Protein AF-A0A382BAX4-F1 (afdb_monomer_lite)

pLDDT: mean 76.53, std 21.31, range [30.53, 95.56]

Organism: NCBI:txid408172

Sequence (81 aa):
MIRNCIVIIFSFGILLADIGLRPVSTYSIVAYDEKTGQLGVAVQSHWFSVGTVVPWAKAGVGAVATQSIAEPSYGPNGIAL

Structure (mmCIF, N/CA/C/O backbone):
data_AF-A0A382BAX4-F1
#
_entry.id   AF-A0A382BAX4-F1
#
loop_
_atom_site.group_PDB
_atom_site.id
_atom_site.type_symbol
_atom_site.label_atom_id
_atom_site.label_alt_id
_atom_site.label_comp_id
_atom_site.label_asym_id
_atom_site.label_entity_id
_atom_site.label_seq_id
_atom_site.pdbx_PDB_ins_code
_atom_site.Cartn_x
_atom_site.Cartn_y
_atom_site.Cartn_z
_atom_site.occupancy
_atom_site.B_iso_or_equiv
_atom_site.auth_seq_id
_atom_site.auth_comp_id
_atom_site.auth_asym_id
_atom_site.auth_atom_id
_atom_site.pdbx_PDB_model_num
ATOM 1 N N . MET A 1 1 ? -8.015 1.380 21.604 1.00 42.00 1 MET A N 1
ATOM 2 C CA . MET A 1 1 ? -6.875 0.649 22.216 1.00 42.00 1 MET A CA 1
ATOM 3 C C . MET A 1 1 ? -6.564 -0.556 21.339 1.00 42.00 1 MET A C 1
ATOM 5 O O . MET A 1 1 ? -6.758 -1.690 21.755 1.00 42.00 1 MET A O 1
ATOM 9 N N . ILE A 1 2 ? -6.080 -0.310 20.121 1.00 30.53 2 ILE A N 1
ATOM 10 C CA . ILE A 1 2 ? -5.439 -1.307 19.266 1.00 30.53 2 ILE A CA 1
ATOM 11 C C . ILE A 1 2 ? -3.967 -0.889 19.196 1.00 30.53 2 ILE A C 1
ATOM 13 O O . ILE A 1 2 ? -3.579 0.152 18.685 1.00 30.53 2 ILE A O 1
ATOM 17 N N . ARG A 1 3 ? -3.131 -1.679 19.863 1.00 36.97 3 ARG A N 1
ATOM 18 C CA . ARG A 1 3 ? -1.746 -1.341 20.212 1.00 36.97 3 ARG A CA 1
ATOM 19 C C . ARG A 1 3 ? -0.729 -1.547 19.086 1.00 36.97 3 ARG A C 1
ATOM 21 O O . ARG A 1 3 ? 0.453 -1.338 19.325 1.00 36.97 3 ARG A O 1
ATOM 28 N N . ASN A 1 4 ? -1.134 -1.954 17.885 1.00 32.44 4 ASN A N 1
ATOM 29 C CA . ASN A 1 4 ? -0.204 -2.576 16.944 1.00 32.44 4 ASN A CA 1
ATOM 30 C C . ASN A 1 4 ? -0.359 -2.006 15.528 1.00 32.44 4 ASN A C 1
ATOM 32 O O . ASN A 1 4 ? -1.003 -2.607 14.676 1.00 32.44 4 ASN A O 1
ATOM 36 N N . CYS A 1 5 ? 0.269 -0.857 15.273 1.00 33.69 5 CYS A N 1
ATOM 37 C CA . CYS A 1 5 ? 0.601 -0.429 13.916 1.00 33.69 5 CYS A CA 1
ATOM 38 C C . CYS A 1 5 ? 1.992 -1.009 13.610 1.00 33.69 5 CYS A C 1
ATOM 40 O O . CYS A 1 5 ? 3.010 -0.454 14.024 1.00 33.69 5 CYS A O 1
ATOM 42 N N . ILE A 1 6 ? 2.038 -2.199 13.003 1.00 34.25 6 ILE A N 1
ATOM 43 C CA . ILE A 1 6 ? 3.296 -2.849 12.616 1.00 34.25 6 ILE A CA 1
ATOM 44 C C . ILE A 1 6 ? 3.846 -2.101 11.399 1.00 34.25 6 ILE A C 1
ATOM 46 O O . ILE A 1 6 ? 3.470 -2.338 10.255 1.00 34.25 6 ILE A O 1
ATOM 50 N N . VAL A 1 7 ? 4.734 -1.152 11.673 1.00 36.16 7 VAL A N 1
ATOM 51 C CA . VAL A 1 7 ? 5.569 -0.489 10.678 1.00 36.16 7 VAL A CA 1
ATOM 52 C C . VAL A 1 7 ? 6.794 -1.382 10.466 1.00 36.16 7 VAL A C 1
ATOM 54 O O . VAL A 1 7 ? 7.747 -1.335 11.243 1.00 36.16 7 VAL A O 1
ATOM 57 N N . ILE A 1 8 ? 6.768 -2.247 9.446 1.00 33.75 8 ILE A N 1
ATOM 58 C CA . ILE A 1 8 ? 7.955 -3.019 9.044 1.00 33.75 8 ILE A CA 1
ATOM 59 C C . ILE A 1 8 ? 8.881 -2.077 8.267 1.00 33.75 8 ILE A C 1
ATOM 61 O O . ILE A 1 8 ? 8.821 -1.984 7.045 1.00 33.75 8 ILE A O 1
ATOM 65 N N . ILE A 1 9 ? 9.738 -1.347 8.983 1.00 36.41 9 ILE A N 1
ATOM 66 C CA . ILE A 1 9 ? 10.894 -0.672 8.383 1.00 36.41 9 ILE A CA 1
ATOM 67 C C . ILE A 1 9 ? 12.000 -1.718 8.254 1.00 36.41 9 ILE A C 1
ATOM 69 O O . ILE A 1 9 ? 12.688 -2.039 9.222 1.00 36.41 9 ILE A O 1
ATOM 73 N N . PHE A 1 10 ? 12.182 -2.257 7.049 1.00 34.38 10 PHE A N 1
ATOM 74 C CA . PHE A 1 10 ? 13.377 -3.024 6.701 1.00 34.38 10 PHE A CA 1
ATOM 75 C C . PHE A 1 10 ? 14.543 -2.042 6.485 1.00 34.38 10 PHE A C 1
ATOM 77 O O . PHE A 1 10 ? 14.968 -1.775 5.364 1.00 34.38 10 PHE A O 1
ATOM 84 N N . SER A 1 11 ? 15.046 -1.443 7.569 1.00 36.97 11 SER A N 1
ATOM 85 C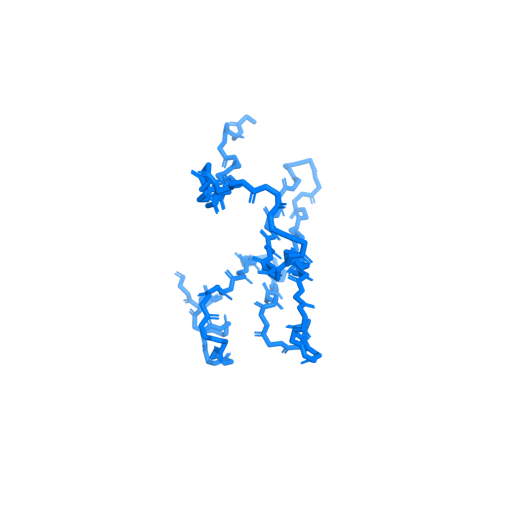 CA . SER A 1 11 ? 16.325 -0.730 7.533 1.00 36.97 11 SER A CA 1
ATOM 86 C C . SER A 1 11 ? 17.435 -1.769 7.535 1.00 36.97 11 SER A C 1
ATOM 88 O O . SER A 1 11 ? 17.891 -2.209 8.589 1.00 36.97 11 SER A O 1
ATOM 90 N N . PHE A 1 12 ? 17.872 -2.180 6.345 1.00 39.84 12 PHE A N 1
ATOM 91 C CA . PHE A 1 12 ? 19.149 -2.865 6.205 1.00 39.84 12 PHE A CA 1
ATOM 92 C C . PHE A 1 12 ? 20.247 -1.827 6.467 1.00 39.84 12 PHE A C 1
ATOM 94 O O . PHE A 1 12 ? 20.668 -1.094 5.574 1.00 39.84 12 PHE A O 1
ATOM 101 N N . GLY A 1 13 ? 20.636 -1.703 7.738 1.00 45.09 13 GLY A N 1
ATOM 102 C CA . GLY A 1 13 ? 21.775 -0.910 8.171 1.00 45.09 13 GLY A CA 1
ATOM 103 C C . GLY A 1 13 ? 23.050 -1.543 7.642 1.00 45.09 13 GLY A C 1
ATOM 104 O O . GLY A 1 13 ? 23.695 -2.331 8.326 1.00 45.09 13 GLY A O 1
ATOM 105 N N . ILE A 1 14 ? 23.401 -1.215 6.405 1.00 46.16 14 ILE A N 1
ATOM 106 C CA . ILE A 1 14 ? 24.743 -1.430 5.905 1.00 46.16 14 ILE A CA 1
ATOM 107 C C . ILE A 1 14 ? 25.584 -0.250 6.406 1.00 46.16 14 ILE A C 1
ATOM 109 O O . ILE A 1 14 ? 25.408 0.899 6.006 1.00 46.16 14 ILE A O 1
ATOM 113 N N . LEU A 1 15 ? 26.501 -0.556 7.321 1.00 46.19 15 LEU A N 1
ATOM 114 C CA . LEU A 1 15 ? 27.670 0.263 7.603 1.00 46.19 15 LEU A CA 1
ATOM 115 C C . LEU A 1 15 ? 28.602 0.158 6.382 1.00 46.19 15 LEU A C 1
ATOM 117 O O . LEU A 1 15 ? 29.607 -0.544 6.422 1.00 46.19 15 LEU A O 1
ATOM 121 N N . LEU A 1 16 ? 28.233 0.780 5.261 1.00 50.16 16 LEU A N 1
ATOM 122 C CA . LEU A 1 16 ? 29.179 1.062 4.188 1.00 50.16 16 LEU A CA 1
ATOM 123 C C . LEU A 1 16 ? 29.511 2.542 4.260 1.00 50.16 16 LEU A C 1
ATOM 125 O O . LEU A 1 16 ? 28.631 3.391 4.375 1.00 50.16 16 LEU A O 1
ATOM 129 N N . ALA A 1 17 ? 30.816 2.791 4.232 1.00 46.31 17 ALA A N 1
ATOM 130 C CA . ALA A 1 17 ? 31.432 4.088 4.056 1.00 46.31 17 ALA A CA 1
ATOM 131 C C . ALA A 1 17 ? 30.663 4.945 3.043 1.00 46.31 17 ALA A C 1
ATOM 133 O O . ALA A 1 17 ? 30.074 4.408 2.109 1.00 46.31 17 ALA A O 1
ATOM 134 N N . ASP A 1 18 ? 30.717 6.262 3.225 1.00 53.00 18 ASP A N 1
ATOM 135 C CA . ASP A 1 18 ? 30.229 7.291 2.306 1.00 53.00 18 ASP A CA 1
ATOM 136 C C . ASP A 1 18 ? 30.950 7.201 0.943 1.00 53.00 18 ASP A C 1
ATOM 138 O O . ASP A 1 18 ? 31.822 7.989 0.589 1.00 53.00 18 ASP A O 1
ATOM 142 N N . ILE A 1 19 ? 30.645 6.151 0.183 1.00 56.69 19 ILE A N 1
ATOM 143 C CA . ILE A 1 19 ? 30.778 6.121 -1.262 1.00 56.69 19 ILE A CA 1
ATOM 144 C C . ILE A 1 19 ? 29.581 6.922 -1.753 1.00 56.69 19 ILE A C 1
ATOM 146 O O . ILE A 1 19 ? 28.457 6.559 -1.425 1.00 56.69 19 ILE A O 1
ATOM 150 N N . GLY A 1 20 ? 29.799 8.010 -2.497 1.00 59.78 20 GLY A N 1
ATOM 151 C CA . GLY A 1 20 ? 28.768 8.942 -2.989 1.00 59.78 20 GLY A CA 1
ATOM 152 C C . GLY A 1 20 ? 27.714 8.350 -3.948 1.00 59.78 20 GLY A C 1
ATOM 153 O O . GLY A 1 20 ? 27.284 9.007 -4.895 1.00 59.78 20 GLY A O 1
ATOM 154 N N . LEU A 1 21 ? 27.305 7.100 -3.737 1.00 66.12 21 LEU A N 1
ATOM 155 C CA . LEU A 1 21 ? 26.138 6.452 -4.299 1.00 66.12 21 LEU A CA 1
ATOM 156 C C . LEU A 1 21 ? 24.886 7.121 -3.739 1.00 66.12 21 LEU A C 1
ATOM 158 O O . LEU A 1 21 ? 24.647 7.156 -2.534 1.00 66.12 21 LEU A O 1
ATOM 162 N N . ARG A 1 22 ? 24.048 7.625 -4.644 1.00 67.31 22 ARG A N 1
ATOM 163 C CA . ARG A 1 22 ? 22.701 8.076 -4.298 1.00 67.31 22 ARG A CA 1
ATOM 164 C C . ARG A 1 22 ? 21.928 6.882 -3.725 1.00 67.31 22 ARG A C 1
ATOM 166 O O . ARG A 1 22 ? 21.803 5.885 -4.438 1.00 67.31 22 ARG A O 1
ATOM 173 N N . PRO A 1 23 ? 21.391 6.957 -2.495 1.00 63.97 23 PRO A N 1
ATOM 174 C CA . PRO A 1 23 ? 20.567 5.886 -1.955 1.00 63.97 23 PRO A CA 1
ATOM 175 C C . PRO A 1 23 ? 19.342 5.680 -2.854 1.00 63.97 23 PRO A C 1
ATOM 177 O O . PRO A 1 23 ? 18.521 6.585 -3.006 1.00 63.97 23 PRO A O 1
ATOM 180 N N . VAL A 1 24 ? 19.226 4.502 -3.469 1.00 74.38 24 VAL A N 1
ATOM 181 C CA . VAL A 1 24 ? 18.017 4.090 -4.190 1.00 74.38 24 VAL A CA 1
ATOM 182 C C . VAL A 1 24 ? 17.225 3.205 -3.244 1.00 74.38 24 VAL A C 1
ATOM 184 O O . VAL A 1 24 ? 17.614 2.073 -2.970 1.00 74.38 24 VAL A O 1
ATOM 187 N N . SER A 1 25 ? 16.126 3.729 -2.714 1.00 83.00 25 SER A N 1
ATOM 188 C CA . SER A 1 25 ? 15.238 2.986 -1.826 1.00 83.00 25 SER A CA 1
ATOM 189 C C . SER A 1 25 ? 13.794 3.080 -2.307 1.00 83.00 25 SER A C 1
ATOM 191 O O . SER A 1 25 ? 13.415 3.954 -3.085 1.00 83.00 25 SER A O 1
ATOM 193 N N . THR A 1 26 ? 12.994 2.100 -1.902 1.00 86.31 26 THR A N 1
ATOM 194 C CA . THR A 1 26 ? 11.538 2.115 -2.045 1.00 86.31 26 THR A CA 1
ATOM 195 C C . THR A 1 26 ? 10.963 1.844 -0.672 1.00 86.31 26 THR A C 1
ATOM 197 O O . THR A 1 26 ? 11.349 0.869 -0.028 1.00 86.31 26 THR A O 1
ATOM 200 N N . TYR A 1 27 ? 10.052 2.696 -0.224 1.00 89.38 27 TYR A N 1
ATOM 201 C CA . TYR A 1 27 ? 9.377 2.540 1.057 1.00 89.38 27 TYR A CA 1
ATOM 202 C C . TYR A 1 27 ? 7.879 2.751 0.894 1.00 89.38 27 TYR A C 1
ATOM 204 O O . TYR A 1 27 ? 7.421 3.503 0.034 1.00 89.38 27 TYR A O 1
ATOM 212 N N . SER A 1 28 ? 7.113 2.063 1.729 1.00 89.69 28 SER A N 1
ATOM 213 C CA . SER A 1 28 ? 5.660 2.141 1.751 1.00 89.69 28 SER A CA 1
ATOM 214 C C . SER A 1 28 ? 5.146 2.130 3.180 1.00 89.69 28 SER A C 1
ATOM 216 O O . SER A 1 28 ? 5.784 1.573 4.072 1.00 89.69 28 SER A O 1
ATOM 218 N N . ILE A 1 29 ? 3.985 2.740 3.389 1.00 91.75 29 ILE A N 1
ATOM 219 C CA . ILE A 1 29 ? 3.314 2.817 4.683 1.00 91.75 29 ILE A CA 1
ATOM 220 C C . ILE A 1 29 ? 1.834 2.492 4.510 1.00 91.75 29 ILE A C 1
ATOM 222 O O . ILE A 1 29 ? 1.203 2.958 3.562 1.00 91.75 29 ILE A O 1
ATOM 226 N N . VAL A 1 30 ? 1.294 1.711 5.445 1.00 92.56 30 VAL A N 1
ATOM 227 C CA . VAL A 1 30 ? -0.144 1.544 5.665 1.00 92.56 30 VAL A CA 1
ATOM 228 C C . VAL A 1 30 ? -0.447 2.092 7.053 1.00 92.56 30 VAL A C 1
ATOM 230 O O . VAL A 1 30 ? 0.263 1.784 8.009 1.00 92.56 30 VAL A O 1
ATOM 233 N N . ALA A 1 31 ? -1.472 2.929 7.158 1.00 91.81 31 ALA A N 1
ATOM 234 C CA . ALA A 1 31 ? -1.887 3.554 8.403 1.00 91.81 31 ALA A CA 1
ATOM 235 C C . ALA A 1 31 ? -3.392 3.377 8.612 1.00 91.81 31 ALA A C 1
ATOM 237 O O . ALA A 1 31 ? -4.168 3.422 7.658 1.00 91.81 31 ALA A O 1
ATOM 238 N N . TYR A 1 32 ? -3.790 3.208 9.870 1.00 92.56 32 TYR A N 1
ATOM 239 C CA . TYR A 1 32 ? -5.180 3.130 10.303 1.00 92.56 32 TYR A CA 1
ATOM 240 C C . TYR A 1 32 ? -5.433 4.164 11.399 1.00 92.56 32 TYR A C 1
ATOM 242 O O . TYR A 1 32 ? -4.674 4.230 12.368 1.00 92.56 32 TYR A O 1
ATOM 250 N N . ASP A 1 33 ? -6.494 4.953 11.258 1.00 94.12 33 ASP A N 1
ATOM 251 C CA . ASP A 1 33 ? -6.976 5.854 12.303 1.00 94.12 33 ASP A CA 1
ATOM 252 C C . ASP A 1 33 ? -8.171 5.229 13.037 1.00 94.12 33 ASP A C 1
ATOM 254 O O . ASP A 1 33 ? -9.277 5.161 12.505 1.00 94.12 33 ASP A O 1
ATOM 258 N N . GLU A 1 34 ? -7.964 4.820 14.294 1.00 92.50 34 GLU A N 1
ATOM 259 C CA . GLU A 1 34 ? -9.009 4.235 15.148 1.00 92.50 34 GLU A CA 1
ATOM 260 C C . GLU A 1 34 ? -10.210 5.163 15.380 1.00 92.50 34 GLU A C 1
ATOM 262 O O . GLU A 1 34 ? -11.311 4.671 15.621 1.00 92.50 34 GLU A O 1
ATOM 267 N N . LYS A 1 35 ? -10.019 6.489 15.368 1.00 95.56 35 LYS A N 1
ATOM 268 C CA . LYS A 1 35 ? -11.093 7.436 15.711 1.00 95.56 35 LYS A CA 1
ATOM 269 C C . LYS A 1 35 ? -12.089 7.603 14.573 1.00 95.56 35 LYS A C 1
ATOM 271 O O . LYS A 1 35 ? -13.280 7.760 14.824 1.00 95.56 35 LYS A O 1
ATOM 276 N N . THR A 1 36 ? -11.591 7.610 13.342 1.00 93.69 36 THR A N 1
ATOM 277 C CA . THR A 1 36 ? -12.396 7.834 12.135 1.00 93.69 36 THR A CA 1
ATOM 278 C C . THR A 1 36 ? -12.675 6.546 11.362 1.00 93.69 36 THR A C 1
ATOM 280 O O . THR A 1 36 ? -13.556 6.533 10.506 1.00 93.69 36 THR A O 1
ATOM 283 N N . GLY A 1 37 ? -11.937 5.468 11.644 1.00 88.75 37 GLY A N 1
ATOM 284 C CA . GLY A 1 37 ? -11.976 4.224 10.878 1.00 88.75 37 GLY A CA 1
ATOM 285 C C . GLY A 1 37 ? -11.304 4.329 9.505 1.00 88.75 37 GLY A C 1
ATOM 286 O O . GLY A 1 37 ? -11.496 3.451 8.663 1.00 88.75 37 GLY A O 1
ATOM 287 N N . GLN A 1 38 ? -10.553 5.402 9.238 1.00 92.44 38 GLN A N 1
ATOM 288 C CA . GLN A 1 38 ? -9.912 5.625 7.944 1.00 92.44 38 GLN A CA 1
ATOM 289 C C . GLN A 1 38 ? -8.641 4.787 7.785 1.00 92.44 38 GLN A C 1
ATOM 291 O O . GLN A 1 38 ? -7.855 4.624 8.718 1.00 92.44 38 GLN A O 1
ATOM 296 N N . LEU A 1 39 ? -8.425 4.298 6.563 1.00 92.69 39 LEU A N 1
ATOM 297 C CA . LEU A 1 39 ? -7.199 3.630 6.140 1.00 92.69 39 LEU A CA 1
ATOM 298 C C . LEU A 1 39 ? -6.486 4.485 5.098 1.00 92.69 39 LEU A C 1
ATOM 300 O O . LEU A 1 39 ? -7.110 5.002 4.171 1.00 92.69 39 LEU A O 1
ATOM 304 N N . GLY A 1 40 ? -5.171 4.593 5.242 1.00 92.12 40 GLY A N 1
ATOM 305 C CA . GLY A 1 40 ? -4.289 5.240 4.284 1.00 92.12 40 GLY A CA 1
ATOM 306 C C . GLY A 1 40 ? -3.182 4.294 3.846 1.00 92.12 40 GLY A C 1
ATOM 307 O O . GLY A 1 40 ? -2.683 3.496 4.638 1.00 92.12 40 GLY A O 1
ATOM 308 N N . VAL A 1 41 ? -2.780 4.403 2.585 1.00 93.75 41 VAL A N 1
ATOM 309 C CA . VAL A 1 41 ? -1.622 3.696 2.038 1.00 93.75 41 VAL A CA 1
ATOM 310 C C . VAL A 1 41 ? -0.845 4.631 1.124 1.00 93.75 41 VAL A C 1
ATOM 312 O O . VAL A 1 41 ? -1.434 5.384 0.349 1.00 93.75 41 VAL A O 1
ATOM 315 N N . ALA A 1 42 ? 0.480 4.603 1.226 1.00 92.69 42 ALA A N 1
ATOM 316 C CA . ALA A 1 42 ? 1.364 5.397 0.385 1.00 92.69 42 ALA A CA 1
ATOM 317 C C . ALA A 1 42 ? 2.648 4.631 0.058 1.00 92.69 42 ALA A C 1
ATOM 319 O O . ALA A 1 42 ? 3.086 3.763 0.815 1.00 92.69 42 ALA A O 1
ATOM 320 N N . VAL A 1 43 ? 3.261 4.977 -1.072 1.00 91.75 43 VAL A N 1
ATOM 321 C CA . VAL A 1 43 ? 4.526 4.410 -1.547 1.00 91.75 43 VAL A CA 1
ATOM 322 C C . VAL A 1 43 ? 5.383 5.511 -2.165 1.00 91.75 43 VAL A C 1
ATOM 324 O O . VAL A 1 43 ? 4.874 6.391 -2.859 1.00 91.75 43 VAL A O 1
ATOM 327 N N . GLN A 1 44 ? 6.689 5.439 -1.941 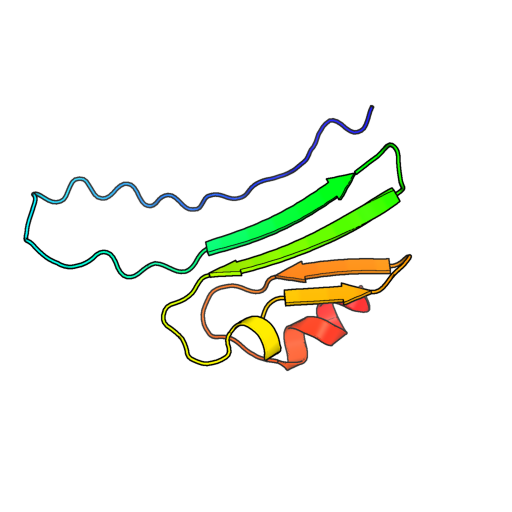1.00 91.44 44 GLN A N 1
ATOM 328 C CA . GLN A 1 44 ? 7.688 6.220 -2.655 1.00 91.44 44 GLN A CA 1
ATOM 329 C C . GLN A 1 44 ? 8.685 5.258 -3.297 1.00 91.44 44 GLN A C 1
ATOM 331 O O . GLN A 1 44 ? 9.137 4.300 -2.670 1.00 91.44 44 GLN A O 1
ATOM 336 N N . 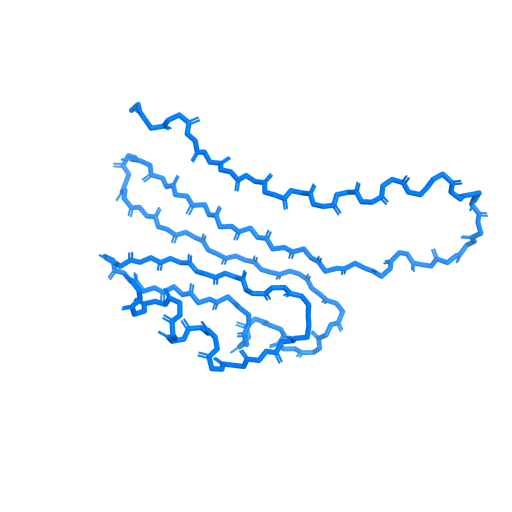SER A 1 45 ? 8.996 5.498 -4.568 1.00 86.50 45 SER A N 1
ATOM 337 C CA . SER A 1 45 ? 9.975 4.727 -5.326 1.00 86.50 45 SER A CA 1
ATOM 338 C C . SER A 1 45 ? 10.586 5.591 -6.422 1.00 86.50 45 SER A C 1
AT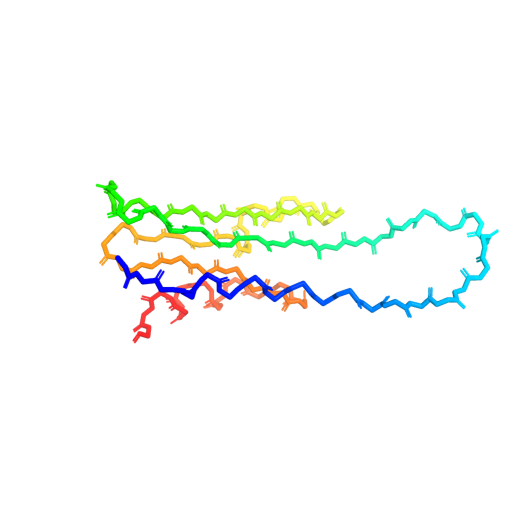OM 340 O O . SER A 1 45 ? 9.987 6.576 -6.854 1.00 86.50 45 SER A O 1
ATOM 342 N N . HIS A 1 46 ? 11.752 5.180 -6.915 1.00 85.81 46 HIS A N 1
ATOM 343 C CA . HIS A 1 46 ? 12.284 5.676 -8.183 1.00 85.81 46 HIS A CA 1
ATOM 344 C C . HIS A 1 46 ? 11.532 5.100 -9.403 1.00 85.81 46 HIS A C 1
ATOM 346 O O . HIS A 1 46 ? 11.680 5.617 -10.508 1.00 85.81 46 HIS A O 1
ATOM 352 N N . TRP A 1 47 ? 10.746 4.029 -9.218 1.00 82.06 47 TRP A N 1
ATOM 353 C CA . TRP A 1 47 ? 9.989 3.384 -10.288 1.00 82.06 47 TRP A CA 1
ATOM 354 C C . TRP A 1 47 ? 8.849 4.274 -10.786 1.00 82.06 47 TRP A C 1
ATOM 356 O O . TRP A 1 47 ? 8.072 4.829 -10.000 1.00 82.06 47 TRP A O 1
ATOM 366 N N . PHE A 1 48 ? 8.727 4.387 -12.108 1.00 86.19 48 PHE A N 1
ATOM 367 C CA . PHE A 1 48 ? 7.730 5.247 -12.728 1.00 86.19 48 PHE A CA 1
ATOM 368 C C . PHE A 1 48 ? 6.310 4.769 -12.405 1.00 86.19 48 PHE A C 1
ATOM 370 O O . PHE A 1 48 ? 5.993 3.588 -12.527 1.00 86.19 48 PHE A O 1
ATOM 377 N N . SER A 1 49 ? 5.437 5.698 -12.012 1.00 89.62 49 SER A N 1
ATOM 378 C CA . SER A 1 49 ? 4.020 5.419 -11.742 1.00 89.62 49 SER A CA 1
ATOM 379 C C . SER A 1 49 ? 3.760 4.339 -10.673 1.00 89.62 49 SER A C 1
ATOM 381 O O . SER A 1 49 ? 2.723 3.674 -10.689 1.00 89.62 49 SER A O 1
ATOM 383 N N . VAL A 1 50 ? 4.663 4.171 -9.697 1.00 88.94 50 VAL A N 1
ATOM 384 C CA . VAL A 1 50 ? 4.519 3.167 -8.619 1.00 88.94 50 VAL A CA 1
ATOM 385 C C . VAL A 1 50 ? 3.178 3.258 -7.869 1.00 88.94 50 VAL A C 1
ATOM 387 O O . VAL A 1 50 ? 2.627 2.238 -7.453 1.00 88.94 50 VAL A O 1
ATOM 390 N N . GLY A 1 51 ? 2.604 4.463 -7.773 1.00 91.44 51 GLY A N 1
ATOM 391 C CA . GLY A 1 51 ? 1.306 4.717 -7.142 1.00 91.44 51 GLY A CA 1
ATOM 392 C C . GLY A 1 51 ? 0.110 4.049 -7.831 1.00 91.44 51 GLY A C 1
ATOM 393 O O . GLY A 1 51 ? -0.946 3.946 -7.225 1.00 91.44 51 GLY A O 1
ATOM 394 N N . THR A 1 52 ? 0.265 3.573 -9.068 1.00 90.56 52 THR A N 1
ATOM 395 C CA . THR A 1 52 ? -0.789 2.839 -9.796 1.00 90.56 52 THR A CA 1
ATOM 396 C C . THR A 1 52 ? -0.727 1.327 -9.595 1.00 90.56 52 THR A C 1
ATOM 398 O O . THR A 1 52 ? -1.673 0.629 -9.944 1.00 90.56 52 THR A O 1
ATOM 401 N N . VAL A 1 53 ? 0.381 0.816 -9.048 1.00 89.56 53 VAL A N 1
ATOM 402 C CA . VAL A 1 53 ? 0.652 -0.627 -8.975 1.00 89.56 53 VAL A CA 1
ATOM 403 C C . VAL A 1 53 ? 0.689 -1.128 -7.536 1.00 89.56 53 VAL A C 1
ATOM 405 O O . VAL A 1 53 ? 0.149 -2.191 -7.245 1.00 89.56 53 VAL A O 1
ATOM 408 N N . VAL A 1 54 ? 1.340 -0.383 -6.641 1.00 92.44 54 VAL A N 1
ATOM 409 C CA . VAL A 1 54 ? 1.668 -0.856 -5.288 1.00 92.44 54 VAL A CA 1
ATOM 410 C C . VAL A 1 54 ? 0.608 -0.527 -4.233 1.00 92.44 54 VAL A C 1
ATOM 412 O O . VAL A 1 54 ? 0.270 -1.430 -3.470 1.00 92.44 54 VAL A O 1
ATOM 415 N N . PRO A 1 55 ? 0.103 0.716 -4.108 1.00 94.38 55 PRO A N 1
ATOM 416 C CA . PRO A 1 55 ? -0.817 1.051 -3.033 1.00 94.38 55 PRO A CA 1
ATOM 417 C C . PRO A 1 55 ? -2.246 0.656 -3.420 1.00 94.38 55 PRO A C 1
ATOM 419 O O . PRO A 1 55 ? -2.832 1.224 -4.338 1.00 94.38 55 PRO A O 1
ATOM 422 N N . TRP A 1 56 ? -2.825 -0.288 -2.684 1.00 93.38 56 TRP A N 1
ATOM 423 C CA . TRP A 1 56 ? -4.220 -0.699 -2.831 1.00 93.38 56 TRP A CA 1
ATOM 424 C C . TRP A 1 56 ? -4.985 -0.401 -1.553 1.00 93.38 56 TRP A C 1
ATOM 426 O O . TRP A 1 56 ? -4.520 -0.706 -0.459 1.00 93.38 56 TRP A O 1
ATOM 436 N N . ALA A 1 57 ? -6.176 0.175 -1.681 1.00 92.94 57 ALA A N 1
ATOM 437 C CA . ALA A 1 57 ? -7.077 0.383 -0.558 1.00 92.94 57 ALA A CA 1
ATOM 438 C C . ALA A 1 57 ? -8.525 0.201 -0.997 1.00 92.94 57 ALA A C 1
ATOM 440 O O . ALA A 1 57 ? -8.927 0.645 -2.074 1.00 92.94 57 ALA A O 1
ATOM 441 N N . LYS A 1 58 ? -9.319 -0.433 -0.137 1.00 92.44 58 LYS A N 1
ATOM 442 C CA . LYS A 1 58 ? -10.757 -0.590 -0.318 1.00 92.44 58 LYS A CA 1
ATOM 443 C C . LYS A 1 58 ? -11.470 -0.239 0.980 1.00 92.44 58 LYS A C 1
ATOM 445 O O . LYS A 1 58 ? -11.204 -0.829 2.028 1.00 92.44 58 LYS A O 1
ATOM 450 N N . ALA A 1 59 ? -12.388 0.723 0.892 1.00 90.88 59 ALA A N 1
ATOM 451 C CA . ALA A 1 59 ? -13.169 1.193 2.029 1.00 90.88 59 ALA A CA 1
ATOM 452 C C . ALA A 1 59 ? -13.922 0.033 2.700 1.00 90.88 59 ALA A C 1
ATOM 454 O O . ALA A 1 59 ? -14.535 -0.791 2.022 1.00 90.88 59 ALA A O 1
ATOM 455 N N . GLY A 1 60 ? -13.843 -0.029 4.030 1.00 87.62 60 GLY A N 1
ATOM 456 C CA . GLY A 1 60 ? -14.470 -1.080 4.835 1.00 87.62 60 GLY A CA 1
ATOM 457 C C . GLY A 1 60 ? -13.823 -2.465 4.732 1.00 87.62 60 GLY A C 1
ATOM 458 O O . GLY A 1 60 ? -14.319 -3.383 5.373 1.00 87.62 60 GLY A O 1
ATOM 459 N N . VAL A 1 61 ? -12.748 -2.629 3.951 1.00 91.88 61 VAL A N 1
ATOM 460 C CA . VAL A 1 61 ? -12.046 -3.913 3.794 1.00 91.88 61 VAL A CA 1
ATOM 461 C C . VAL A 1 61 ? -10.617 -3.823 4.317 1.00 91.88 61 VAL A C 1
ATOM 463 O O . VAL A 1 61 ? -10.278 -4.498 5.281 1.00 91.88 61 VAL A O 1
ATOM 466 N N . GLY A 1 62 ? -9.775 -2.974 3.722 1.00 90.69 62 GLY A N 1
ATOM 467 C CA . GLY A 1 62 ? -8.354 -2.969 4.058 1.00 90.69 62 GLY A CA 1
ATOM 468 C C . GLY A 1 62 ? -7.493 -2.131 3.122 1.00 90.69 62 GLY A C 1
ATOM 469 O O . GLY A 1 62 ? -7.978 -1.538 2.155 1.00 90.69 62 GLY A O 1
ATOM 470 N N . ALA A 1 63 ? -6.196 -2.099 3.420 1.00 93.50 63 ALA A N 1
ATOM 471 C CA . ALA A 1 63 ? -5.176 -1.489 2.583 1.00 93.50 63 ALA A CA 1
ATOM 472 C C . ALA A 1 63 ? -3.915 -2.364 2.545 1.00 93.50 63 ALA A C 1
ATOM 474 O O . ALA A 1 63 ? -3.551 -2.981 3.545 1.00 93.50 63 ALA A O 1
ATOM 475 N N . VAL A 1 64 ? -3.264 -2.418 1.384 1.00 91.69 64 VAL A N 1
ATOM 476 C CA . VAL A 1 64 ? -2.127 -3.296 1.087 1.00 91.69 64 VAL A CA 1
ATOM 477 C C . VAL A 1 64 ? -1.083 -2.514 0.292 1.00 91.69 64 VAL A C 1
ATOM 479 O O . VAL A 1 64 ? -1.418 -1.773 -0.631 1.00 91.69 64 VAL A O 1
ATOM 482 N N . ALA A 1 65 ? 0.190 -2.702 0.637 1.00 91.00 65 ALA A N 1
ATOM 483 C CA . ALA A 1 65 ? 1.328 -2.247 -0.152 1.00 91.00 65 ALA A CA 1
ATOM 484 C C . ALA A 1 65 ? 2.312 -3.406 -0.324 1.00 91.00 65 ALA A C 1
ATOM 486 O O . ALA A 1 65 ? 2.848 -3.927 0.652 1.00 91.00 65 ALA A O 1
ATOM 487 N N . THR A 1 66 ? 2.541 -3.822 -1.565 1.00 88.31 66 THR A N 1
ATOM 488 C CA . THR A 1 66 ? 3.428 -4.946 -1.883 1.00 88.31 66 THR A CA 1
ATOM 489 C C . THR A 1 66 ? 4.814 -4.436 -2.256 1.00 88.31 66 THR A C 1
ATOM 491 O O . THR A 1 66 ? 4.946 -3.612 -3.161 1.00 88.31 66 THR A O 1
ATOM 494 N N . GLN A 1 67 ? 5.851 -4.928 -1.582 1.00 76.88 67 GLN A N 1
ATOM 495 C CA . GLN A 1 67 ? 7.248 -4.572 -1.854 1.00 76.88 67 GLN A CA 1
ATOM 496 C C . GLN A 1 67 ? 8.020 -5.763 -2.446 1.00 76.88 67 GLN A C 1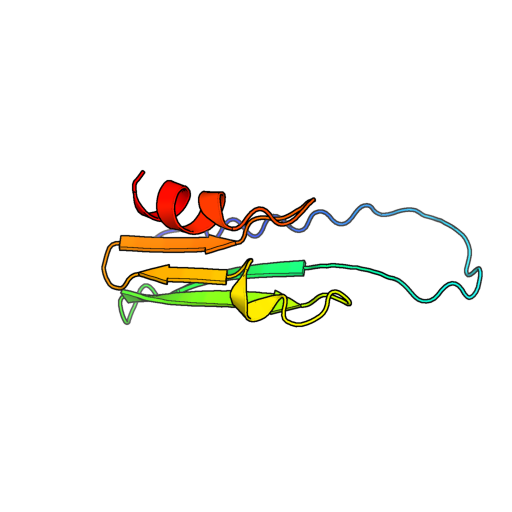
ATOM 498 O O . GLN A 1 67 ? 7.560 -6.898 -2.355 1.00 76.88 67 GLN A O 1
ATOM 503 N N . SER A 1 68 ? 9.206 -5.488 -3.012 1.00 80.81 68 SER A N 1
ATOM 504 C CA . SER A 1 68 ? 9.964 -6.307 -3.986 1.00 80.81 68 SER A CA 1
ATOM 505 C C . SER A 1 68 ? 9.607 -5.941 -5.438 1.00 80.81 68 SER A C 1
ATOM 507 O O . SER A 1 68 ? 9.369 -4.767 -5.724 1.00 80.81 68 SER A O 1
ATOM 509 N N . ILE A 1 69 ? 9.612 -6.904 -6.365 1.00 76.88 69 ILE A N 1
ATOM 510 C CA . ILE A 1 69 ? 9.131 -6.725 -7.739 1.00 76.88 69 ILE A CA 1
ATOM 511 C C . ILE A 1 69 ? 7.617 -6.509 -7.694 1.00 76.88 69 ILE A C 1
ATOM 513 O O . ILE A 1 69 ? 6.878 -7.346 -7.178 1.00 76.88 69 ILE A O 1
ATOM 517 N N . ALA A 1 70 ? 7.170 -5.370 -8.221 1.00 77.44 70 ALA A N 1
ATOM 518 C CA . ALA A 1 70 ? 5.760 -5.019 -8.245 1.00 77.44 70 ALA A CA 1
ATOM 519 C C . ALA A 1 70 ? 4.993 -5.934 -9.213 1.00 77.44 70 ALA A C 1
ATOM 521 O O . ALA A 1 70 ? 5.306 -5.988 -10.400 1.00 77.44 70 ALA A O 1
ATOM 522 N N . GLU A 1 71 ? 3.975 -6.613 -8.693 1.00 85.81 71 GLU A N 1
ATOM 523 C CA . GLU A 1 71 ? 3.073 -7.491 -9.436 1.00 85.81 71 GLU A CA 1
ATOM 524 C C . GLU A 1 71 ? 1.627 -7.026 -9.166 1.00 85.81 71 GLU A C 1
ATOM 526 O O . GLU A 1 71 ? 1.149 -7.161 -8.034 1.00 85.81 71 GLU A O 1
ATOM 531 N N . PRO A 1 72 ? 0.930 -6.437 -10.161 1.00 87.19 72 PRO A N 1
ATOM 532 C CA . PRO A 1 72 ? -0.390 -5.832 -9.968 1.00 87.19 72 PRO A CA 1
ATOM 533 C C . PRO A 1 72 ? -1.446 -6.776 -9.381 1.00 87.19 72 PRO A C 1
ATOM 535 O O . PRO A 1 72 ? -2.339 -6.320 -8.667 1.00 87.19 72 PRO A O 1
ATOM 538 N N . SER A 1 73 ? -1.362 -8.083 -9.656 1.00 89.81 73 SER A N 1
ATOM 539 C CA . SER A 1 73 ? -2.345 -9.058 -9.164 1.00 89.81 73 SER A CA 1
ATOM 540 C C . SER A 1 73 ? -2.360 -9.205 -7.638 1.00 89.81 73 SER A C 1
ATOM 542 O O . SER A 1 73 ? -3.389 -9.571 -7.066 1.00 89.81 73 SER A O 1
ATOM 544 N N . TYR A 1 74 ? -1.269 -8.869 -6.945 1.00 89.62 74 TYR A N 1
ATOM 545 C CA . TYR A 1 74 ? -1.213 -8.970 -5.488 1.00 89.62 74 TYR A CA 1
ATOM 546 C C . TYR A 1 74 ? -2.106 -7.961 -4.763 1.00 89.62 74 TYR A C 1
ATOM 548 O O . TYR A 1 74 ? -2.538 -8.239 -3.646 1.00 89.62 74 TYR A O 1
ATOM 556 N N . GLY A 1 75 ? -2.433 -6.827 -5.384 1.00 88.88 75 GLY A N 1
ATOM 557 C CA . GLY A 1 75 ? -3.335 -5.838 -4.799 1.00 88.88 75 GLY A CA 1
ATOM 558 C C . GLY A 1 75 ? -4.756 -6.370 -4.586 1.00 88.88 75 GLY A C 1
ATOM 559 O O . GLY A 1 75 ? -5.194 -6.482 -3.439 1.00 88.88 75 GLY A O 1
ATOM 560 N N . PRO A 1 76 ? -5.476 -6.754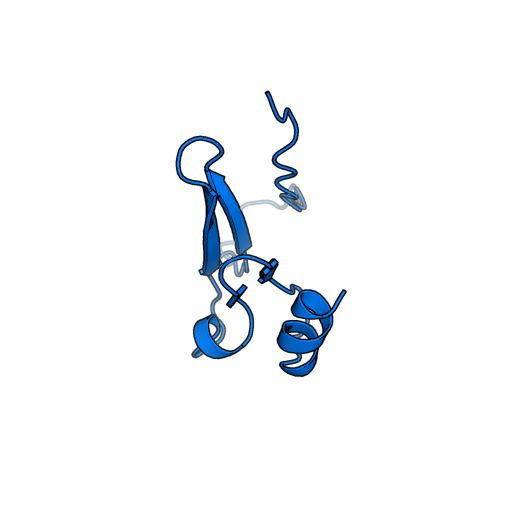 -5.658 1.00 90.69 76 PRO A N 1
ATOM 561 C CA . PRO A 1 76 ? -6.807 -7.348 -5.552 1.00 90.69 76 PRO A CA 1
ATOM 562 C C . PRO A 1 76 ? -6.830 -8.609 -4.687 1.00 90.69 76 PRO A C 1
ATOM 564 O O . PRO A 1 76 ? -7.746 -8.771 -3.886 1.00 90.69 76 PRO A O 1
ATOM 567 N N . ASN A 1 77 ? -5.809 -9.464 -4.807 1.00 91.38 77 ASN A N 1
ATOM 568 C CA . ASN A 1 77 ? -5.709 -10.685 -4.010 1.00 91.38 77 ASN A CA 1
ATOM 569 C C . ASN A 1 77 ? -5.554 -10.371 -2.518 1.00 91.38 77 ASN A C 1
ATOM 571 O O . ASN A 1 77 ? -6.242 -10.972 -1.704 1.00 91.38 77 ASN A O 1
ATOM 575 N N . GLY A 1 78 ? -4.710 -9.401 -2.156 1.00 89.31 78 GLY A N 1
ATOM 576 C CA . GLY A 1 78 ? -4.526 -8.986 -0.765 1.00 89.31 78 GLY A CA 1
ATOM 577 C C . GLY A 1 78 ? -5.770 -8.342 -0.149 1.00 89.31 78 GLY A C 1
ATOM 578 O O . GLY A 1 78 ? -6.005 -8.499 1.041 1.00 89.31 78 GLY A O 1
ATOM 579 N N . ILE A 1 79 ? -6.589 -7.656 -0.951 1.00 90.69 79 ILE A N 1
ATOM 580 C CA . ILE A 1 79 ? -7.879 -7.090 -0.517 1.00 90.69 79 ILE A CA 1
ATOM 581 C C . ILE A 1 79 ? -8.969 -8.169 -0.369 1.00 90.69 79 ILE A C 1
ATOM 583 O O . ILE A 1 79 ? -9.985 -7.919 0.274 1.00 90.69 79 ILE A O 1
ATOM 587 N N . ALA A 1 80 ? -8.803 -9.341 -0.985 1.00 90.69 80 ALA A N 1
ATOM 588 C CA . ALA A 1 80 ? -9.787 -10.423 -0.958 1.00 90.69 80 ALA A CA 1
ATOM 589 C C . ALA A 1 80 ? -9.584 -11.443 0.181 1.00 90.69 80 ALA A C 1
ATOM 591 O O . ALA A 1 80 ? -10.441 -12.312 0.345 1.00 90.69 80 ALA A O 1
ATOM 592 N N . LEU A 1 81 ? -8.468 -11.361 0.917 1.00 80.25 81 LEU A N 1
ATOM 593 C CA . LEU A 1 81 ? -8.167 -12.187 2.096 1.00 80.25 81 LEU A CA 1
ATOM 594 C C . LEU A 1 81 ? -8.948 -11.717 3.329 1.00 80.25 81 LEU A C 1
ATOM 596 O O . LEU A 1 81 ? -9.329 -12.602 4.126 1.00 80.25 81 LEU A O 1
#

Radius of gyration: 15.14 Å; chains: 1; bounding box: 46×21×35 Å

InterPro domains:
  IPR010430 Protein of unknown function DUF1028 [PF06267] (26-81)
  IPR029055 Nucleophile aminohydrolases, N-terminal [G3DSA:3.60.20.10] (24-81)
  IPR029055 Nucleophile aminohydrolases, N-terminal [SSF56235] (26-80)

Foldseek 3Di:
DPPDQPQPDPPPPDPDPPPVDDDFDKDKGWDADPVVRDIDIDIDGPDPPLVVFAWADDPPQGIGGDDDPTDRVVRVVVSVD

Secondary structure (DSSP, 8-state):
--------------------PPP---EEEEEEETTTTEEEEEEE-SSTTGGGTSEEEETTTEEEE--SS--TTHHHHHHT-